Protein AF-A0A3D1PAI5-F1 (afdb_monomer)

Sequence (115 aa):
MLFNSFEFLLFLAIALFVFFQIGKLRYYGVAISWLVGASLFFYAWWNISYLKLIVISIVFNYLIGLALGSEKIRFTNRKILLAFGVSINLVILGYHKYTDFFLDVANDLLDTSFN

Solvent-accessible surface area (backbone atoms only — not comparable to full-atom values): 6474 Å² total; per-residue (Å²): 100,52,90,92,36,73,66,33,55,55,50,48,52,52,54,50,50,53,33,54,57,35,44,74,71,66,39,55,70,59,25,51,51,48,53,52,51,51,51,51,49,54,58,28,59,79,44,58,74,57,34,56,54,51,53,52,51,52,53,50,53,49,52,52,51,55,55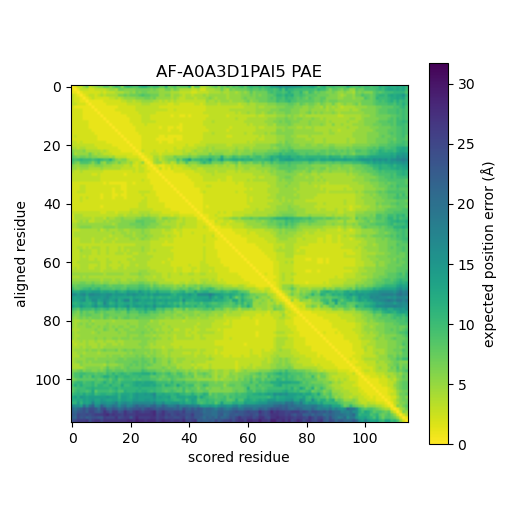,62,69,36,87,86,58,54,71,72,59,42,55,52,52,50,52,50,55,51,48,52,54,50,51,55,50,47,49,79,72,38,47,68,60,54,48,51,54,48,23,70,74,63,78,42,87,82,129

Foldseek 3Di:
DDCPDPVVVVLVVVLVVVLVVCVVVVVNVVSVVSNVVSVLCVVPVVPVVVSVVVVVLVVLVVVLVVVLPDPPDDPVVSVVSVVVNVVVVVVVCCCVPCVVVVQVVCCVVVVHDDD

Structure (mmCIF, N/CA/C/O backbone):
data_AF-A0A3D1PAI5-F1
#
_entry.id   AF-A0A3D1PAI5-F1
#
loop_
_atom_site.group_PDB
_atom_site.id
_atom_site.type_symbol
_atom_site.label_atom_id
_atom_site.label_alt_id
_atom_site.label_comp_id
_atom_site.label_asym_id
_atom_site.label_entity_id
_atom_site.label_seq_id
_atom_site.pdbx_PDB_ins_code
_atom_site.Cartn_x
_atom_site.Cartn_y
_atom_site.Cartn_z
_atom_site.occupancy
_atom_site.B_iso_or_equiv
_atom_site.auth_seq_id
_atom_site.auth_comp_id
_atom_site.auth_asym_id
_atom_site.auth_atom_id
_atom_site.pdbx_PDB_model_num
ATOM 1 N N . MET A 1 1 ? -12.911 -10.136 -9.722 1.00 87.88 1 MET A N 1
ATOM 2 C CA . MET A 1 1 ? -14.097 -9.342 -10.027 1.00 87.88 1 MET A CA 1
ATOM 3 C C . MET A 1 1 ? -13.572 -8.033 -10.563 1.00 87.88 1 MET A C 1
ATOM 5 O O . MET A 1 1 ? -12.682 -7.461 -9.942 1.00 87.88 1 MET A O 1
ATOM 9 N N . LEU A 1 2 ? -14.043 -7.591 -11.722 1.00 90.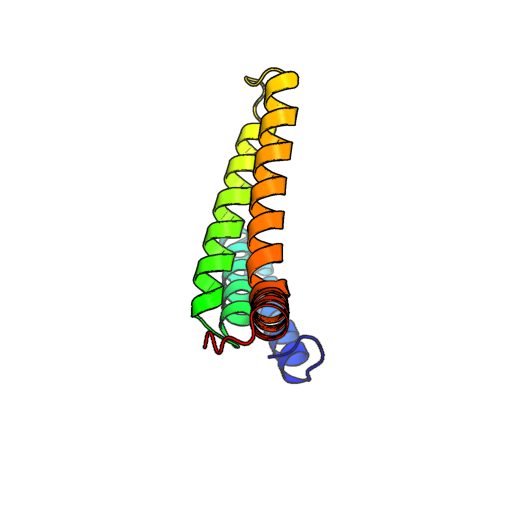44 2 LEU A N 1
ATOM 10 C CA . LEU A 1 2 ? -13.672 -6.275 -12.243 1.00 90.44 2 LEU A CA 1
ATOM 11 C C . LEU A 1 2 ? -14.576 -5.210 -11.614 1.00 90.44 2 LEU A C 1
ATOM 13 O O . LEU A 1 2 ? -15.739 -5.489 -11.327 1.00 90.44 2 LEU A O 1
ATOM 17 N N . PHE A 1 3 ? -14.082 -3.985 -11.437 1.00 89.25 3 PHE A N 1
ATOM 18 C CA . PHE A 1 3 ? -14.878 -2.889 -10.863 1.00 89.25 3 PHE A CA 1
ATOM 19 C C . PHE A 1 3 ? -16.150 -2.570 -11.663 1.00 89.25 3 PHE A C 1
ATOM 21 O O . PHE A 1 3 ? -17.149 -2.148 -11.095 1.00 89.25 3 PHE A O 1
ATOM 28 N N . ASN A 1 4 ? -16.133 -2.797 -12.975 1.00 90.56 4 ASN A N 1
ATOM 29 C CA . ASN A 1 4 ? -17.264 -2.582 -13.878 1.00 90.56 4 ASN A CA 1
ATOM 30 C C . ASN A 1 4 ? -18.169 -3.820 -14.045 1.00 90.56 4 ASN A C 1
ATOM 32 O O . ASN A 1 4 ? -18.983 -3.854 -14.964 1.00 90.56 4 ASN A O 1
ATOM 36 N N . SER A 1 5 ? -18.016 -4.850 -13.207 1.00 93.81 5 SER A N 1
ATOM 37 C CA . SER A 1 5 ? -18.798 -6.091 -13.299 1.00 93.81 5 SER A CA 1
ATOM 38 C C . SER A 1 5 ? -20.001 -6.102 -12.351 1.00 93.81 5 SER A C 1
ATOM 40 O O . SER A 1 5 ? -19.980 -5.488 -11.284 1.00 93.81 5 SER A O 1
ATOM 42 N N . PHE A 1 6 ? -21.043 -6.859 -12.710 1.00 95.12 6 PHE A N 1
ATOM 43 C CA . PHE A 1 6 ? -22.205 -7.071 -11.839 1.00 95.12 6 PHE A CA 1
ATOM 44 C C . PHE A 1 6 ? -21.827 -7.778 -10.526 1.00 95.12 6 PHE A C 1
ATOM 46 O O . PHE A 1 6 ? -22.350 -7.444 -9.464 1.00 95.12 6 PHE A O 1
ATOM 53 N N . GLU A 1 7 ? -20.860 -8.698 -10.583 1.00 94.38 7 GLU A N 1
ATOM 54 C CA . GLU A 1 7 ? -20.299 -9.376 -9.408 1.00 94.38 7 GLU A CA 1
ATOM 55 C C . GLU A 1 7 ? -19.772 -8.379 -8.370 1.00 94.38 7 GLU A C 1
ATOM 57 O O . GLU A 1 7 ? -20.019 -8.542 -7.176 1.00 94.38 7 GLU A O 1
ATOM 62 N N . PHE A 1 8 ? -19.096 -7.313 -8.819 1.00 94.94 8 PHE A N 1
ATOM 63 C CA . PHE A 1 8 ? -18.584 -6.275 -7.928 1.00 94.94 8 PHE A CA 1
ATOM 64 C C . PHE A 1 8 ? -19.704 -5.489 -7.238 1.00 94.94 8 PHE A C 1
ATOM 66 O O . PHE A 1 8 ? -19.598 -5.213 -6.045 1.00 94.94 8 PHE A O 1
ATOM 73 N N . LEU A 1 9 ? -20.792 -5.162 -7.946 1.00 95.56 9 LEU A N 1
ATOM 74 C CA . LEU A 1 9 ? -21.939 -4.471 -7.344 1.00 95.56 9 LEU A CA 1
ATOM 75 C C . LEU A 1 9 ? -22.583 -5.312 -6.238 1.00 95.56 9 LEU A C 1
ATOM 77 O O . LEU A 1 9 ? -22.881 -4.790 -5.162 1.00 95.56 9 LEU A O 1
ATOM 81 N N . LEU A 1 10 ? -22.752 -6.616 -6.476 1.00 96.44 10 LEU A N 1
ATOM 82 C CA . LEU A 1 10 ? -23.286 -7.536 -5.473 1.00 96.44 10 LEU A CA 1
ATOM 83 C C . LEU A 1 10 ? -22.331 -7.677 -4.279 1.00 96.44 10 LEU A C 1
ATOM 85 O O . LEU A 1 10 ? -22.760 -7.578 -3.129 1.00 96.44 10 LEU A O 1
ATOM 89 N N . PHE A 1 11 ? -21.035 -7.848 -4.545 1.00 96.62 11 PHE A N 1
ATOM 90 C CA . PHE A 1 11 ? -19.997 -7.889 -3.517 1.00 96.62 11 PHE A CA 1
ATOM 91 C C . PHE A 1 11 ? -20.010 -6.625 -2.646 1.00 96.62 11 PHE A C 1
ATOM 93 O O . PHE A 1 11 ? -20.016 -6.725 -1.419 1.00 96.62 11 PHE A O 1
ATOM 100 N N . LEU A 1 12 ? -20.073 -5.441 -3.262 1.00 96.12 12 LEU A N 1
ATOM 101 C CA . LEU A 1 12 ? -20.112 -4.159 -2.563 1.00 96.12 12 LEU A CA 1
ATOM 102 C C . LEU A 1 12 ? -21.370 -4.029 -1.700 1.00 96.12 12 LEU A C 1
ATOM 104 O O . LEU A 1 12 ? -21.275 -3.619 -0.544 1.00 96.12 12 LEU A O 1
ATOM 108 N N . ALA A 1 13 ? -22.536 -4.402 -2.234 1.00 96.62 13 ALA A N 1
ATOM 109 C CA . ALA A 1 13 ? -23.790 -4.368 -1.490 1.00 96.62 13 ALA A CA 1
ATOM 110 C C . ALA A 1 13 ? -23.717 -5.245 -0.230 1.00 96.62 13 ALA A C 1
ATOM 112 O O . ALA A 1 13 ? -24.084 -4.794 0.854 1.00 96.62 13 ALA A O 1
ATOM 113 N N . ILE A 1 14 ? -23.176 -6.463 -0.347 1.00 97.25 14 ILE A N 1
ATOM 114 C CA . ILE A 1 14 ? -22.989 -7.379 0.787 1.00 97.25 14 ILE A CA 1
ATOM 115 C C . ILE A 1 14 ? -21.959 -6.820 1.777 1.00 97.25 14 ILE A C 1
ATOM 117 O O . ILE A 1 14 ? -22.214 -6.792 2.983 1.00 97.25 14 ILE A O 1
ATOM 121 N N . ALA A 1 15 ? -20.813 -6.339 1.288 1.00 97.38 15 ALA A N 1
ATOM 122 C CA . ALA A 1 15 ? -19.754 -5.782 2.125 1.00 97.38 15 ALA A CA 1
ATOM 123 C C . ALA A 1 15 ? -20.255 -4.590 2.954 1.00 97.38 15 ALA A C 1
ATOM 125 O O . ALA A 1 15 ? -20.024 -4.537 4.164 1.00 97.38 15 ALA A O 1
ATOM 126 N N . LEU A 1 16 ? -20.992 -3.669 2.329 1.00 97.12 16 LEU A N 1
ATOM 127 C CA . LEU A 1 16 ? -21.582 -2.519 3.009 1.00 97.12 16 LEU A CA 1
ATOM 128 C C . LEU A 1 16 ? -22.708 -2.928 3.956 1.00 97.12 16 LEU A C 1
ATOM 130 O O . LEU A 1 16 ? -22.777 -2.411 5.070 1.00 97.12 16 LEU A O 1
ATOM 134 N N . PHE A 1 17 ? -23.560 -3.875 3.560 1.00 97.69 17 PHE A N 1
ATOM 135 C CA . PHE A 1 17 ? -24.615 -4.384 4.430 1.00 97.69 17 PHE A CA 1
ATOM 136 C C . PHE A 1 17 ? -24.033 -4.927 5.740 1.00 97.69 17 PHE A C 1
ATOM 138 O O . PHE A 1 17 ? -24.428 -4.483 6.817 1.00 97.69 17 PHE A O 1
ATOM 145 N N . VAL A 1 18 ? -23.032 -5.808 5.667 1.00 97.12 18 VAL A N 1
ATOM 146 C CA . VAL A 1 18 ? -22.361 -6.355 6.858 1.00 97.12 18 VAL A CA 1
ATOM 147 C C . VAL A 1 18 ? -21.690 -5.246 7.676 1.00 97.12 18 VAL A C 1
ATOM 149 O O . VAL A 1 18 ? -21.858 -5.208 8.896 1.00 97.12 18 VAL A O 1
ATOM 152 N N . PHE A 1 19 ? -21.009 -4.295 7.027 1.00 96.81 19 PHE A N 1
ATOM 153 C CA . PHE A 1 19 ? -20.400 -3.144 7.702 1.00 96.81 19 PHE A CA 1
ATOM 154 C C . PHE A 1 19 ? -21.419 -2.349 8.534 1.00 96.81 19 PHE A C 1
ATOM 156 O O . PHE A 1 19 ? -21.192 -2.106 9.722 1.00 96.81 19 PHE A O 1
ATOM 163 N N . PHE A 1 20 ? -22.564 -1.986 7.949 1.00 95.75 20 PHE A N 1
ATOM 164 C CA . PHE A 1 20 ? -23.601 -1.234 8.656 1.00 95.75 20 PHE A CA 1
ATOM 165 C C . PHE A 1 20 ? -24.249 -2.047 9.780 1.00 95.75 20 PHE A C 1
ATOM 167 O O . PHE A 1 20 ? -24.567 -1.487 10.830 1.00 95.75 20 PHE A O 1
ATOM 174 N N . GLN A 1 21 ? -24.414 -3.361 9.607 1.00 96.50 21 GLN A N 1
ATOM 175 C CA . GLN A 1 21 ? -24.953 -4.227 10.657 1.00 96.50 21 GLN A CA 1
ATOM 176 C C . GLN A 1 21 ? -24.003 -4.335 11.860 1.00 96.50 21 GLN A C 1
ATOM 178 O O . GLN A 1 21 ? -24.456 -4.220 12.997 1.00 96.50 21 GLN A O 1
ATOM 183 N N . ILE A 1 22 ? -22.691 -4.458 11.634 1.00 95.00 22 ILE A N 1
ATOM 184 C CA . ILE A 1 22 ? -21.688 -4.431 12.713 1.00 95.00 22 ILE A CA 1
ATOM 185 C C . ILE A 1 22 ? -21.637 -3.039 13.367 1.00 95.00 22 ILE A C 1
ATOM 187 O O . ILE A 1 22 ? -21.564 -2.926 14.592 1.00 95.00 22 ILE A O 1
ATOM 191 N N . GLY A 1 23 ? -21.738 -1.971 12.569 1.00 92.44 23 GLY A N 1
ATOM 192 C CA . GLY A 1 23 ? -21.769 -0.589 13.055 1.00 92.44 23 GLY A CA 1
ATOM 193 C C . GLY A 1 23 ? -22.950 -0.298 13.987 1.00 92.44 23 GLY A C 1
ATOM 194 O O . GLY A 1 23 ? -22.777 0.374 15.003 1.00 92.44 23 GLY A O 1
ATOM 195 N N . LYS A 1 24 ? -24.132 -0.873 13.718 1.00 92.31 24 LYS A N 1
ATOM 196 C CA . LYS A 1 24 ? -25.303 -0.783 14.615 1.00 92.31 24 LYS A CA 1
ATOM 197 C C . LYS A 1 24 ? -25.036 -1.375 16.000 1.00 92.31 24 LYS A C 1
ATOM 199 O O . LYS A 1 24 ? -25.554 -0.863 16.989 1.00 92.31 24 LYS A O 1
ATOM 204 N N . LEU A 1 25 ? -24.197 -2.407 16.082 1.00 91.06 25 LEU A N 1
ATOM 205 C CA . LEU A 1 25 ? -23.785 -3.046 17.335 1.00 91.06 25 LEU A CA 1
ATOM 206 C C . LEU A 1 25 ? -22.671 -2.270 18.069 1.00 91.06 25 LEU A C 1
ATOM 208 O O . LEU A 1 25 ? -22.192 -2.719 19.104 1.00 91.06 25 LEU A O 1
ATOM 212 N N . ARG A 1 26 ? -22.262 -1.097 17.554 1.00 88.94 26 ARG A N 1
ATOM 213 C CA . ARG A 1 26 ? -21.197 -0.223 18.089 1.00 88.94 26 ARG A CA 1
ATOM 214 C C . ARG A 1 26 ? -19.797 -0.853 18.118 1.00 88.94 26 ARG A C 1
ATOM 216 O O . ARG A 1 26 ? -18.884 -0.299 18.728 1.00 88.94 26 ARG A O 1
ATOM 223 N N . TYR A 1 27 ? -19.583 -1.957 17.402 1.00 90.50 27 TYR A N 1
ATOM 224 C CA . TYR A 1 27 ? -18.271 -2.594 17.259 1.00 90.50 27 TYR A CA 1
ATOM 225 C C . TYR A 1 27 ? -17.459 -1.968 16.116 1.00 90.50 27 TYR A C 1
ATOM 227 O O . TYR A 1 27 ? -17.158 -2.615 15.113 1.00 90.50 27 TYR A O 1
ATOM 235 N N . TYR A 1 28 ? -17.080 -0.697 16.263 1.00 91.56 28 TYR A N 1
ATOM 236 C CA . TYR A 1 28 ? -16.411 0.060 15.195 1.00 91.56 28 TYR A CA 1
ATOM 237 C C . TYR A 1 28 ? -15.092 -0.569 14.729 1.00 91.56 28 TYR A C 1
ATOM 239 O O . TYR A 1 28 ? -14.835 -0.624 13.530 1.00 91.56 28 TYR A O 1
ATOM 247 N N . GLY A 1 29 ? -14.284 -1.109 15.651 1.00 94.06 29 GLY A N 1
ATOM 248 C CA . GLY A 1 29 ? -13.034 -1.789 15.293 1.00 94.06 29 GLY A CA 1
ATOM 249 C C . GLY A 1 29 ? -13.262 -3.015 14.405 1.00 94.06 29 GLY A C 1
ATOM 250 O O . GLY A 1 29 ? -12.568 -3.200 13.411 1.00 94.06 29 GLY A O 1
ATOM 251 N N . VAL A 1 30 ? -14.292 -3.809 14.707 1.00 94.94 30 VAL A N 1
ATOM 252 C CA . VAL A 1 30 ? -14.659 -4.991 13.911 1.00 94.94 30 VAL A CA 1
ATOM 253 C C . VAL A 1 30 ? -15.207 -4.577 12.546 1.00 94.94 30 VAL A C 1
ATOM 255 O O . VAL A 1 30 ? -14.873 -5.199 11.541 1.00 94.94 30 VAL A O 1
ATOM 258 N N . ALA A 1 31 ? -15.991 -3.497 12.486 1.00 95.44 31 ALA A N 1
ATOM 259 C CA . ALA A 1 31 ? -16.521 -2.969 11.232 1.00 95.44 31 ALA A CA 1
ATOM 260 C C . ALA A 1 31 ? -15.398 -2.496 10.288 1.00 95.44 31 ALA A C 1
ATOM 262 O O . ALA A 1 31 ? -15.430 -2.780 9.091 1.00 95.44 31 ALA A O 1
ATOM 263 N N . ILE A 1 32 ? -14.371 -1.828 10.825 1.00 95.06 32 ILE A N 1
ATOM 264 C CA . ILE A 1 32 ? -13.192 -1.414 10.052 1.00 95.06 32 ILE A CA 1
ATOM 265 C C . ILE A 1 32 ? -12.403 -2.640 9.582 1.00 95.06 32 ILE A C 1
ATOM 267 O O . ILE A 1 32 ? -12.081 -2.734 8.399 1.00 95.06 32 ILE A O 1
ATOM 271 N N . SER A 1 33 ? -12.140 -3.607 10.467 1.00 95.94 33 SER A N 1
ATOM 272 C CA . SER A 1 33 ? -11.449 -4.850 10.099 1.00 95.94 33 SER A CA 1
ATOM 273 C C . SER A 1 33 ? -12.188 -5.622 9.005 1.00 95.94 33 SER A C 1
ATOM 275 O O . SER A 1 33 ? -11.551 -6.160 8.102 1.00 95.94 33 SER A O 1
ATOM 277 N N . TRP A 1 34 ? -13.524 -5.629 9.036 1.00 97.38 34 TRP A N 1
ATOM 278 C CA . TRP A 1 34 ? -14.349 -6.194 7.970 1.00 97.38 34 TRP A CA 1
ATOM 279 C C . TRP A 1 34 ? -14.125 -5.484 6.631 1.00 97.38 34 TRP A C 1
ATOM 281 O O . TRP A 1 34 ? -13.877 -6.155 5.634 1.00 97.38 34 TRP A O 1
ATOM 291 N N . LEU A 1 35 ? -14.149 -4.146 6.594 1.00 96.38 35 LEU A N 1
ATOM 292 C CA . LEU A 1 35 ? -13.889 -3.394 5.359 1.00 96.38 35 LEU A CA 1
ATOM 293 C C . LEU A 1 35 ? -12.480 -3.640 4.814 1.00 96.38 35 LEU A C 1
ATOM 295 O O . LEU A 1 35 ? -12.312 -3.806 3.606 1.00 96.38 35 LEU A O 1
ATOM 299 N N . VAL A 1 36 ? -11.474 -3.698 5.690 1.00 96.00 36 VAL A N 1
ATOM 300 C CA . VAL A 1 36 ? -10.097 -4.024 5.296 1.00 96.00 36 VAL A CA 1
ATOM 301 C C . VAL A 1 36 ? -10.037 -5.435 4.715 1.00 96.00 36 VAL A C 1
ATOM 303 O O . VAL A 1 36 ? -9.499 -5.619 3.626 1.00 96.00 36 VAL A O 1
ATOM 306 N N . GLY A 1 37 ? -10.635 -6.421 5.388 1.00 96.81 37 GLY A N 1
ATOM 307 C CA . GLY A 1 37 ? -10.686 -7.804 4.913 1.00 96.81 37 GLY A CA 1
ATOM 308 C C . GLY A 1 37 ? -11.415 -7.947 3.577 1.00 96.81 37 GLY A C 1
ATOM 309 O O . GLY A 1 37 ? -10.899 -8.590 2.666 1.00 96.81 37 GLY A O 1
ATOM 310 N N . ALA A 1 38 ? -12.568 -7.293 3.424 1.00 96.69 38 ALA A N 1
ATOM 311 C CA . ALA A 1 38 ? -13.327 -7.270 2.179 1.00 96.69 38 ALA A CA 1
ATOM 312 C C . ALA A 1 38 ? -12.510 -6.639 1.039 1.00 96.69 38 ALA A C 1
ATOM 314 O O . ALA A 1 38 ? -12.423 -7.208 -0.047 1.00 96.69 38 ALA A O 1
ATOM 315 N N . SER A 1 39 ? -11.848 -5.508 1.295 1.00 94.62 39 SER A N 1
ATOM 316 C CA . SER A 1 39 ? -10.965 -4.858 0.322 1.00 94.62 39 SER A CA 1
ATOM 317 C C . SER A 1 39 ? -9.823 -5.783 -0.112 1.00 94.62 39 SER A C 1
ATOM 319 O O . SER A 1 39 ? -9.621 -6.004 -1.305 1.00 94.62 39 SER A O 1
ATOM 321 N N . LEU A 1 40 ? -9.117 -6.401 0.841 1.00 95.31 40 LEU A N 1
ATOM 322 C CA . LEU A 1 40 ? -8.028 -7.335 0.542 1.00 95.31 40 LEU A CA 1
ATOM 323 C C . LEU A 1 40 ? -8.516 -8.561 -0.235 1.00 95.31 40 LEU A C 1
ATOM 325 O O . LEU A 1 40 ? -7.850 -8.979 -1.177 1.00 95.31 40 LEU A O 1
ATOM 329 N N . PHE A 1 41 ? -9.683 -9.106 0.107 1.00 95.25 41 PHE A N 1
ATOM 330 C CA . PHE A 1 41 ? -10.301 -10.202 -0.637 1.00 95.25 41 PHE A CA 1
ATOM 331 C C . PHE A 1 41 ? -10.600 -9.812 -2.087 1.00 95.25 41 PHE A C 1
ATOM 333 O O . PHE A 1 41 ? -10.259 -10.550 -3.011 1.00 95.25 41 PHE A O 1
ATOM 340 N N . PHE A 1 42 ? -11.183 -8.631 -2.297 1.00 94.69 42 PHE A N 1
ATOM 341 C CA . PHE A 1 42 ? -11.451 -8.110 -3.632 1.00 94.69 42 PHE A CA 1
ATOM 342 C C . PHE A 1 42 ? -10.161 -7.982 -4.460 1.00 94.69 42 PHE A C 1
ATOM 344 O O . PHE A 1 42 ? -10.118 -8.447 -5.599 1.00 94.69 42 PHE A O 1
ATOM 351 N N . TYR A 1 43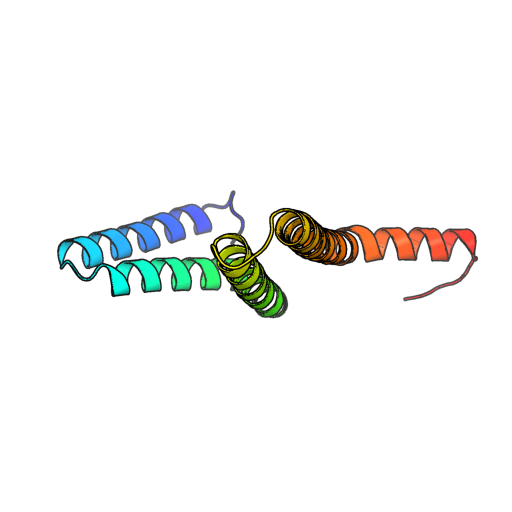 ? -9.090 -7.436 -3.875 1.00 92.12 43 TYR A N 1
ATOM 352 C CA . TYR A 1 43 ? -7.789 -7.335 -4.544 1.00 92.12 43 TYR A CA 1
ATOM 353 C C . TYR A 1 43 ? -7.125 -8.698 -4.789 1.00 92.12 43 TYR A C 1
ATOM 355 O O . TYR A 1 43 ? -6.453 -8.881 -5.803 1.00 92.12 43 TYR A O 1
ATOM 363 N N . ALA A 1 44 ? -7.327 -9.669 -3.898 1.00 93.81 44 ALA A N 1
ATOM 364 C CA . ALA A 1 44 ? -6.800 -11.024 -4.045 1.00 93.81 44 ALA A CA 1
ATOM 365 C C . ALA A 1 44 ? -7.521 -11.844 -5.124 1.00 93.81 44 ALA A C 1
ATOM 367 O O . ALA A 1 44 ? -6.953 -12.817 -5.616 1.00 93.81 44 ALA A O 1
ATOM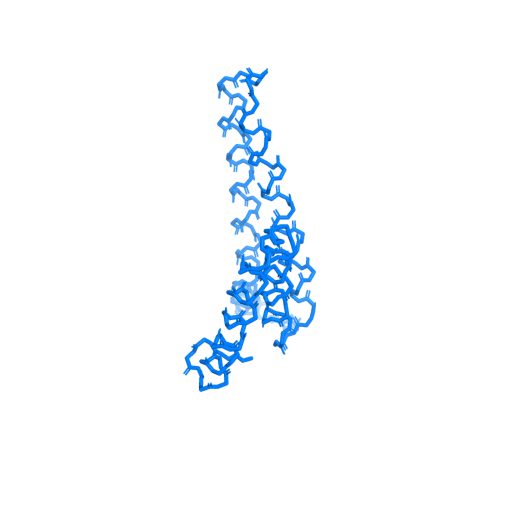 368 N N . TRP A 1 45 ? -8.751 -11.464 -5.491 1.00 93.19 45 TRP A N 1
ATOM 369 C CA . TRP A 1 45 ? -9.616 -12.251 -6.372 1.00 93.19 45 TRP A CA 1
ATOM 370 C C . TRP A 1 45 ? -8.982 -12.567 -7.727 1.00 93.19 45 TRP A C 1
ATOM 372 O O . TRP A 1 45 ? -9.210 -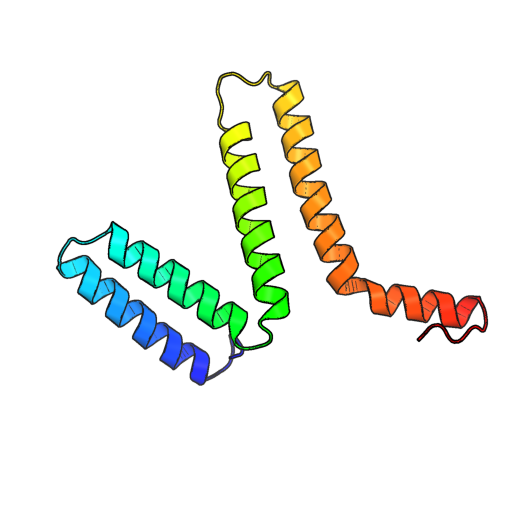13.639 -8.276 1.00 93.19 45 TRP A O 1
ATOM 382 N N . TRP A 1 46 ? -8.230 -11.626 -8.301 1.00 87.12 46 TRP A N 1
ATOM 383 C CA . TRP A 1 46 ? -7.614 -11.828 -9.612 1.00 87.12 46 TRP A CA 1
ATOM 384 C C . TRP A 1 46 ? -6.346 -12.675 -9.523 1.00 87.12 46 TRP A C 1
ATOM 386 O O . TRP A 1 46 ? -6.189 -13.645 -10.258 1.00 87.12 46 TRP A O 1
ATOM 396 N N . ASN A 1 47 ? -5.429 -12.308 -8.628 1.00 88.81 47 ASN A N 1
ATOM 397 C CA . ASN A 1 47 ? -4.190 -13.042 -8.419 1.00 88.81 47 ASN A CA 1
ATOM 398 C C . ASN A 1 47 ? -3.605 -12.707 -7.040 1.00 88.81 47 ASN A C 1
ATOM 400 O O . ASN A 1 47 ? -3.235 -11.566 -6.748 1.00 88.81 47 ASN A O 1
ATOM 404 N N . ILE A 1 48 ? -3.477 -13.736 -6.204 1.00 90.31 48 ILE A N 1
ATOM 405 C CA . ILE A 1 48 ? -3.010 -13.610 -4.822 1.00 90.31 48 ILE A CA 1
ATOM 406 C C . ILE A 1 48 ? -1.541 -13.176 -4.707 1.00 90.31 48 ILE A C 1
ATOM 408 O O . ILE A 1 48 ? -1.128 -12.657 -3.671 1.00 90.31 48 ILE A O 1
ATOM 412 N N . SER A 1 49 ? -0.737 -13.334 -5.759 1.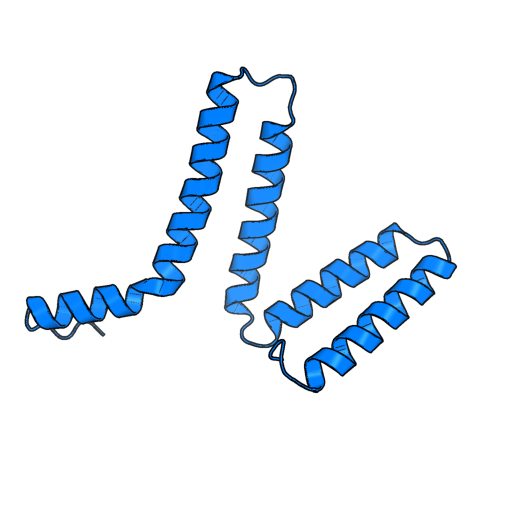00 89.56 49 SER A N 1
ATOM 413 C CA . SER A 1 49 ? 0.646 -12.851 -5.775 1.00 89.56 49 SER A CA 1
ATOM 414 C C . SER A 1 49 ? 0.706 -11.324 -5.684 1.00 89.56 49 SER A C 1
ATOM 416 O O . SER A 1 49 ? 1.533 -10.796 -4.940 1.00 89.56 49 SER A O 1
ATOM 418 N N . TYR A 1 50 ? -0.221 -10.606 -6.332 1.00 89.12 50 TYR A N 1
ATOM 419 C CA . TYR A 1 50 ? -0.305 -9.144 -6.220 1.00 89.12 50 TYR A CA 1
ATOM 420 C C . TYR A 1 50 ? -0.859 -8.678 -4.871 1.00 89.12 50 TYR A C 1
ATOM 422 O O . TYR A 1 50 ? -0.572 -7.557 -4.454 1.00 89.12 50 TYR A O 1
ATOM 430 N N . LEU A 1 51 ? -1.576 -9.535 -4.133 1.00 93.12 51 LEU A N 1
ATOM 431 C CA . LEU A 1 51 ? -2.019 -9.210 -2.776 1.00 93.12 51 LEU A CA 1
ATOM 432 C C . LEU A 1 51 ? -0.825 -8.913 -1.864 1.00 93.12 51 LEU A C 1
ATOM 434 O O . LEU A 1 51 ? -0.851 -7.934 -1.122 1.00 93.12 51 LEU A O 1
ATOM 438 N N . LYS A 1 52 ? 0.237 -9.728 -1.942 1.00 92.50 52 LYS A N 1
ATOM 439 C CA . LYS A 1 52 ? 1.461 -9.513 -1.153 1.00 92.50 52 LYS A CA 1
ATOM 440 C C . LYS A 1 52 ? 2.057 -8.137 -1.439 1.00 92.50 52 LYS A C 1
ATOM 442 O O . LYS A 1 52 ? 2.407 -7.418 -0.507 1.00 92.50 52 LYS A O 1
ATOM 447 N N . LEU A 1 53 ? 2.110 -7.759 -2.715 1.00 92.56 53 LEU A N 1
ATOM 448 C CA . LEU A 1 53 ? 2.610 -6.458 -3.148 1.00 92.56 53 LEU A CA 1
ATOM 449 C C . LEU A 1 53 ? 1.765 -5.306 -2.593 1.00 92.56 53 LEU A C 1
ATOM 451 O O . LEU A 1 53 ? 2.315 -4.352 -2.048 1.00 92.56 53 LEU A O 1
ATOM 455 N N . ILE A 1 54 ? 0.437 -5.417 -2.668 1.00 92.81 54 ILE A N 1
ATOM 456 C CA . ILE A 1 54 ? -0.488 -4.406 -2.142 1.00 92.81 54 ILE A CA 1
ATOM 457 C C . ILE A 1 54 ? -0.346 -4.275 -0.623 1.00 92.81 54 ILE A C 1
ATOM 459 O O . ILE A 1 54 ? -0.224 -3.162 -0.120 1.00 92.81 54 ILE A O 1
ATOM 463 N N . VAL A 1 55 ? -0.307 -5.385 0.118 1.00 95.00 55 VAL A N 1
ATOM 464 C CA . VAL A 1 55 ? -0.164 -5.364 1.584 1.00 95.00 55 VAL A CA 1
ATOM 465 C C . VAL A 1 55 ? 1.162 -4.725 1.998 1.00 95.00 55 VAL A C 1
ATOM 467 O O . VAL A 1 55 ? 1.168 -3.848 2.862 1.00 95.00 55 VAL A O 1
ATOM 470 N N . ILE A 1 56 ? 2.272 -5.107 1.359 1.00 95.00 56 ILE A N 1
ATOM 471 C CA . ILE A 1 56 ? 3.587 -4.503 1.618 1.00 95.00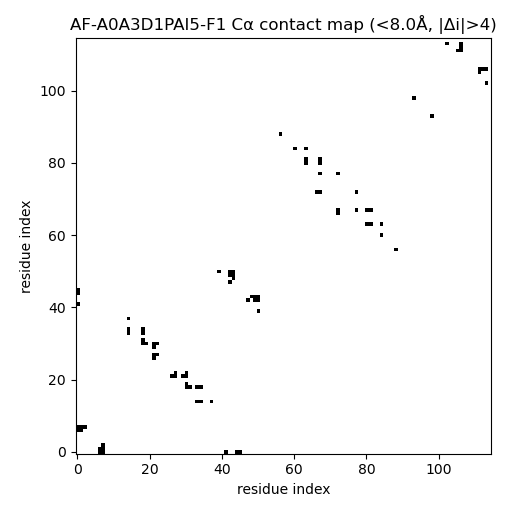 56 ILE A CA 1
ATOM 472 C C . ILE A 1 56 ? 3.552 -3.002 1.313 1.00 95.00 56 ILE A C 1
ATOM 474 O O . ILE A 1 56 ? 4.015 -2.208 2.128 1.00 95.00 56 ILE A O 1
ATOM 478 N N . SER A 1 57 ? 2.962 -2.604 0.182 1.00 95.25 57 SER A N 1
ATOM 479 C CA . SER A 1 57 ? 2.824 -1.196 -0.197 1.00 95.25 57 SER A CA 1
ATOM 480 C C . SER A 1 57 ? 1.994 -0.404 0.818 1.00 95.25 57 SER A C 1
ATOM 482 O O . SER A 1 57 ? 2.408 0.682 1.223 1.00 95.25 57 SER A O 1
ATOM 484 N N . ILE A 1 58 ? 0.869 -0.946 1.295 1.00 95.06 58 ILE A N 1
ATOM 485 C CA . ILE A 1 58 ? 0.028 -0.306 2.318 1.00 95.06 58 ILE A CA 1
ATOM 486 C C . ILE A 1 58 ? 0.825 -0.094 3.605 1.00 95.06 58 ILE A C 1
ATOM 488 O O . ILE A 1 58 ? 0.863 1.022 4.120 1.00 95.06 58 ILE A O 1
ATOM 492 N N . VAL A 1 59 ? 1.483 -1.142 4.114 1.00 96.31 59 VAL A N 1
ATOM 493 C CA . VAL A 1 59 ? 2.267 -1.063 5.356 1.00 96.31 59 VAL A CA 1
ATOM 494 C C . VAL A 1 59 ? 3.410 -0.063 5.203 1.00 96.31 59 VAL A C 1
ATOM 496 O O . VAL A 1 59 ? 3.586 0.800 6.060 1.00 96.31 59 VAL A O 1
ATOM 499 N N . PHE A 1 60 ? 4.151 -0.127 4.098 1.00 97.06 60 PHE A N 1
ATOM 500 C CA . PHE A 1 60 ? 5.240 0.800 3.812 1.00 97.06 60 PHE A CA 1
ATOM 501 C C . PHE A 1 60 ? 4.756 2.257 3.785 1.00 97.06 60 PHE A C 1
ATOM 503 O O . PHE A 1 60 ? 5.288 3.098 4.510 1.00 97.06 60 PHE A O 1
ATOM 510 N N . ASN A 1 61 ? 3.710 2.555 3.010 1.00 96.88 61 ASN A N 1
ATOM 511 C CA . ASN A 1 61 ? 3.161 3.907 2.906 1.00 96.88 61 ASN A CA 1
ATOM 512 C C . ASN A 1 61 ? 2.593 4.405 4.240 1.00 96.88 61 ASN A C 1
ATOM 514 O O . ASN A 1 61 ? 2.771 5.572 4.587 1.00 96.88 61 ASN A O 1
ATOM 518 N N . TYR A 1 62 ? 1.968 3.523 5.021 1.00 95.81 62 TYR A N 1
ATOM 519 C CA . TYR A 1 62 ? 1.480 3.852 6.355 1.00 95.81 62 TYR A CA 1
ATOM 520 C C . TYR A 1 62 ? 2.627 4.236 7.301 1.00 95.81 62 TYR A C 1
ATOM 522 O O . TYR A 1 62 ? 2.553 5.269 7.966 1.00 95.81 62 TYR A O 1
ATOM 530 N N . LEU A 1 63 ? 3.724 3.471 7.315 1.00 95.69 63 LEU A N 1
ATOM 531 C CA . LEU A 1 63 ? 4.906 3.775 8.130 1.00 95.69 63 LEU A CA 1
ATOM 532 C C . LEU A 1 63 ? 5.582 5.088 7.709 1.00 95.69 63 LEU A C 1
ATOM 534 O O . LEU A 1 63 ? 5.951 5.887 8.572 1.00 95.69 63 LEU A O 1
ATOM 538 N N . ILE A 1 64 ? 5.700 5.350 6.402 1.00 95.88 64 ILE A N 1
ATOM 539 C CA . ILE A 1 64 ? 6.201 6.633 5.884 1.00 95.88 64 ILE A CA 1
ATOM 540 C C . ILE A 1 64 ? 5.287 7.785 6.323 1.00 95.88 64 ILE A C 1
ATOM 542 O O . ILE A 1 64 ? 5.782 8.815 6.779 1.00 95.88 64 ILE A O 1
ATOM 546 N N . GLY A 1 65 ? 3.965 7.605 6.252 1.00 94.50 65 GLY A N 1
ATOM 547 C CA . GLY A 1 65 ? 2.981 8.584 6.715 1.00 94.50 65 GLY A CA 1
ATOM 548 C C . GLY A 1 65 ? 3.101 8.892 8.211 1.00 94.50 65 GLY A C 1
ATOM 549 O O . GLY A 1 65 ? 3.133 10.061 8.596 1.00 94.50 65 GLY A O 1
ATOM 550 N N . LEU A 1 66 ? 3.253 7.862 9.051 1.00 94.00 66 LEU A N 1
ATOM 551 C CA . LEU A 1 66 ? 3.486 8.026 10.490 1.00 94.00 66 LEU A CA 1
ATOM 552 C C . LEU A 1 66 ? 4.783 8.789 10.777 1.00 94.00 66 LEU A C 1
ATOM 554 O O . LEU A 1 66 ? 4.803 9.697 11.609 1.00 94.00 66 LEU A O 1
ATOM 558 N N . ALA A 1 67 ? 5.864 8.451 10.075 1.00 92.31 67 ALA A N 1
ATOM 559 C CA . ALA A 1 67 ? 7.141 9.134 10.226 1.00 92.31 67 ALA A CA 1
ATOM 560 C C . ALA A 1 67 ? 7.056 10.607 9.780 1.00 92.31 67 ALA A C 1
ATOM 562 O O . ALA A 1 67 ? 7.556 11.486 10.482 1.00 92.31 67 ALA A O 1
ATOM 563 N N . LEU A 1 68 ? 6.357 10.905 8.678 1.00 93.12 68 LEU A N 1
ATOM 564 C CA . LEU A 1 68 ? 6.109 12.275 8.208 1.00 93.12 68 LEU A CA 1
ATOM 565 C C . LEU A 1 68 ? 5.293 13.113 9.202 1.00 93.12 68 LEU A C 1
ATOM 567 O O . LEU A 1 68 ? 5.560 14.308 9.351 1.00 93.12 68 LEU A O 1
ATOM 571 N N . GLY A 1 69 ? 4.334 12.493 9.894 1.00 89.75 69 GLY A N 1
ATOM 572 C CA . GLY A 1 69 ? 3.524 13.128 10.935 1.00 89.75 69 GLY A CA 1
ATOM 573 C C . GLY A 1 69 ? 4.268 13.389 12.249 1.00 89.75 69 GLY A C 1
ATOM 574 O O . GLY A 1 69 ? 3.755 14.097 13.111 1.00 89.75 69 GLY A O 1
ATOM 575 N N . SER A 1 70 ? 5.482 12.856 12.422 1.00 89.88 70 SER A N 1
ATOM 576 C CA . SER A 1 70 ? 6.241 13.013 13.663 1.00 89.88 70 SER A CA 1
ATOM 577 C C . SER A 1 70 ? 6.779 14.437 13.840 1.00 89.88 70 SER A C 1
ATOM 579 O O . SER A 1 70 ? 7.551 14.946 13.019 1.00 89.88 70 SER A O 1
ATOM 581 N N . GLU A 1 71 ? 6.458 15.071 14.970 1.00 84.31 71 GLU A N 1
ATOM 582 C CA . GLU A 1 71 ? 6.983 16.393 15.356 1.00 84.31 71 GLU A CA 1
ATOM 583 C C . GLU A 1 71 ? 8.506 16.415 15.549 1.00 84.31 71 GLU A C 1
ATOM 585 O O . GLU A 1 71 ? 9.136 17.465 15.461 1.00 84.31 71 GLU A O 1
ATOM 590 N N . LYS A 1 72 ? 9.126 15.245 15.741 1.00 84.12 72 LYS A N 1
ATOM 591 C CA . LYS A 1 72 ? 10.570 15.107 15.979 1.00 84.12 72 LYS A CA 1
ATOM 592 C C . LYS A 1 72 ? 11.423 15.274 14.715 1.00 84.12 72 LYS A C 1
ATOM 594 O O . LYS A 1 72 ? 12.641 15.414 14.815 1.00 84.12 72 LYS A O 1
ATOM 599 N N . ILE A 1 73 ? 10.821 15.241 13.524 1.00 82.94 73 ILE A N 1
ATOM 600 C CA . ILE A 1 73 ? 11.548 15.326 12.252 1.00 82.94 73 ILE A CA 1
ATOM 601 C C . ILE A 1 73 ? 11.651 16.778 11.772 1.00 82.94 73 ILE A C 1
ATOM 603 O O . ILE A 1 73 ? 10.643 17.447 11.541 1.00 82.94 73 ILE A O 1
ATOM 607 N N . ARG A 1 74 ? 12.888 17.229 11.518 1.00 82.31 74 ARG A N 1
ATOM 608 C CA . ARG A 1 74 ? 13.183 18.514 10.860 1.00 82.31 74 ARG A CA 1
ATOM 609 C C . ARG A 1 74 ? 12.553 18.591 9.466 1.00 82.31 74 ARG A C 1
ATOM 611 O O . ARG A 1 74 ? 12.566 17.618 8.718 1.00 82.31 74 ARG A O 1
ATOM 618 N N . PHE A 1 75 ? 12.106 19.781 9.071 1.00 79.94 75 PHE A N 1
ATOM 619 C CA . PHE A 1 75 ? 11.411 20.018 7.799 1.00 79.94 75 PHE A CA 1
ATOM 620 C C . PHE A 1 75 ? 12.146 19.473 6.555 1.00 79.94 75 PHE A C 1
ATOM 622 O O . PHE A 1 75 ? 11.526 18.822 5.715 1.00 79.94 75 PHE A O 1
ATOM 629 N N . THR A 1 76 ? 13.469 19.656 6.456 1.00 78.38 76 THR A N 1
ATOM 630 C CA . THR A 1 76 ? 14.284 19.124 5.344 1.00 78.38 76 THR A CA 1
ATOM 631 C C . THR A 1 76 ? 14.205 17.600 5.242 1.00 78.38 76 THR A C 1
ATOM 633 O O . THR A 1 76 ? 14.016 17.058 4.155 1.00 78.38 76 THR A O 1
ATOM 636 N N . ASN A 1 77 ? 14.252 16.903 6.378 1.00 88.56 77 ASN A N 1
ATOM 637 C CA . ASN A 1 77 ? 14.176 15.444 6.422 1.00 88.56 77 ASN A CA 1
ATOM 638 C C . ASN A 1 77 ? 12.775 14.941 6.040 1.00 88.56 77 ASN A C 1
ATOM 640 O O . ASN A 1 77 ? 12.661 13.861 5.467 1.00 88.56 77 ASN A O 1
ATOM 644 N N . ARG A 1 78 ? 11.715 15.735 6.270 1.00 90.31 78 ARG A N 1
ATOM 645 C CA . ARG A 1 78 ? 10.355 15.401 5.808 1.00 90.31 78 ARG A CA 1
ATOM 646 C C . ARG A 1 78 ? 10.262 15.389 4.286 1.00 90.31 78 ARG A C 1
ATOM 648 O O . ARG A 1 78 ? 9.695 14.460 3.723 1.00 90.31 78 ARG A O 1
ATOM 655 N N . LYS A 1 79 ? 10.840 16.388 3.610 1.00 91.25 79 LYS A N 1
ATOM 656 C CA . LYS A 1 79 ? 10.847 16.443 2.137 1.00 91.25 79 LYS A CA 1
ATOM 657 C C . LYS A 1 79 ? 11.596 15.262 1.527 1.00 91.25 79 LYS A C 1
ATOM 659 O O . LYS A 1 79 ? 11.098 14.667 0.579 1.00 91.25 79 LYS A O 1
ATOM 664 N N . ILE A 1 80 ? 12.751 14.905 2.093 1.00 94.38 80 ILE A N 1
ATOM 665 C CA . ILE A 1 80 ? 13.535 13.746 1.643 1.00 94.38 80 ILE A CA 1
ATOM 666 C C . ILE A 1 80 ? 12.746 12.451 1.855 1.00 94.38 80 ILE A C 1
ATOM 668 O O . ILE A 1 80 ? 12.651 11.642 0.939 1.00 94.38 80 ILE A O 1
ATOM 672 N N . LEU A 1 81 ? 12.132 12.273 3.028 1.00 94.69 81 LEU A N 1
ATOM 673 C CA . LEU A 1 81 ? 11.342 11.082 3.337 1.00 94.69 81 LEU A CA 1
ATOM 674 C C . LEU A 1 81 ? 10.116 10.940 2.421 1.00 94.69 81 LEU A C 1
ATOM 676 O O . LEU A 1 81 ? 9.823 9.844 1.950 1.00 94.69 81 LEU A O 1
ATOM 680 N N . LEU A 1 82 ? 9.433 12.050 2.127 1.00 95.38 82 LEU A N 1
ATOM 681 C CA . LEU A 1 82 ? 8.332 12.085 1.166 1.00 95.38 82 LEU A CA 1
ATOM 682 C C . LEU A 1 82 ? 8.822 11.713 -0.240 1.00 95.38 82 LEU A C 1
ATOM 684 O O . LEU A 1 82 ? 8.241 10.836 -0.874 1.00 95.38 82 LEU A O 1
ATOM 688 N N . ALA A 1 83 ? 9.901 12.346 -0.712 1.00 96.56 83 ALA A N 1
ATOM 689 C CA . ALA A 1 83 ? 10.479 12.060 -2.022 1.00 96.56 83 ALA A CA 1
ATOM 690 C C . ALA A 1 83 ? 10.891 10.588 -2.141 1.00 96.56 83 ALA A C 1
ATOM 692 O O . ALA A 1 83 ? 10.594 9.951 -3.148 1.00 96.56 83 ALA A O 1
ATOM 693 N N . PHE A 1 84 ? 11.500 10.026 -1.097 1.00 96.00 84 PHE A N 1
ATOM 694 C CA . PHE A 1 84 ? 11.862 8.615 -1.020 1.00 96.00 84 PHE A CA 1
ATOM 695 C C . PHE A 1 84 ? 10.636 7.695 -1.105 1.00 96.00 84 PHE A C 1
ATOM 697 O O . PHE A 1 84 ? 10.600 6.799 -1.949 1.00 96.00 84 PHE A O 1
ATOM 704 N N . GLY A 1 85 ? 9.602 7.946 -0.294 1.00 95.81 85 GLY A N 1
ATOM 705 C CA . GLY A 1 85 ? 8.369 7.156 -0.315 1.00 95.81 85 GLY A CA 1
ATOM 706 C C . GLY A 1 85 ? 7.662 7.196 -1.673 1.00 95.81 85 GLY A C 1
ATOM 707 O O . GLY A 1 85 ? 7.269 6.158 -2.202 1.00 95.81 85 GLY A O 1
ATOM 708 N N . VAL A 1 86 ? 7.550 8.379 -2.285 1.00 96.81 86 VAL A N 1
ATOM 709 C CA . VAL A 1 86 ? 6.964 8.536 -3.627 1.00 96.81 86 VAL A CA 1
ATOM 710 C C . VAL A 1 86 ? 7.814 7.833 -4.685 1.00 96.81 86 VAL A C 1
ATOM 712 O O . VAL A 1 86 ? 7.262 7.122 -5.521 1.00 96.81 86 VAL A O 1
ATOM 715 N N . SER A 1 87 ? 9.141 7.970 -4.625 1.00 97.38 87 SER A N 1
AT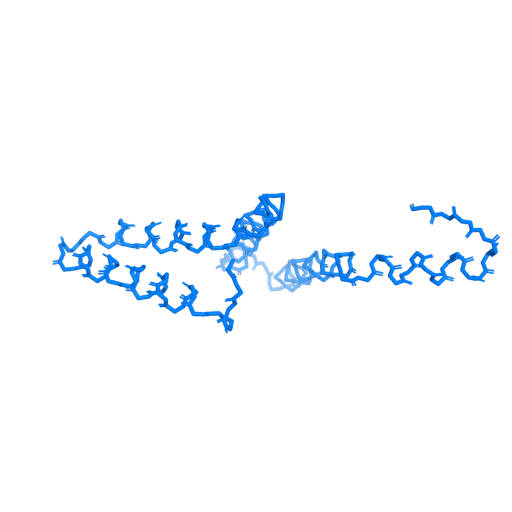OM 716 C CA . SER A 1 87 ? 10.052 7.333 -5.586 1.00 97.38 87 SER A CA 1
ATOM 717 C C . SER A 1 87 ? 9.897 5.814 -5.589 1.00 97.38 87 SER A C 1
ATOM 719 O O . SER A 1 87 ? 9.802 5.223 -6.657 1.00 97.38 87 SER A O 1
ATOM 721 N N . ILE A 1 88 ? 9.783 5.180 -4.416 1.00 96.06 88 ILE A N 1
ATOM 722 C CA . ILE A 1 88 ? 9.554 3.730 -4.323 1.00 96.06 88 ILE A CA 1
ATOM 723 C C . ILE A 1 88 ? 8.228 3.327 -4.976 1.00 96.06 88 ILE A C 1
ATOM 725 O O . ILE A 1 88 ? 8.201 2.378 -5.758 1.00 96.06 88 ILE A O 1
ATOM 729 N N . ASN A 1 89 ? 7.139 4.055 -4.713 1.00 96.00 89 ASN A N 1
ATOM 730 C CA . ASN A 1 89 ? 5.853 3.767 -5.352 1.00 96.00 89 ASN A CA 1
ATOM 731 C C . ASN A 1 89 ? 5.932 3.909 -6.882 1.00 96.00 89 ASN A C 1
ATOM 733 O O . ASN A 1 89 ? 5.403 3.064 -7.602 1.00 96.00 89 ASN A O 1
ATOM 737 N N . LEU A 1 90 ? 6.619 4.944 -7.382 1.00 95.62 90 LEU A N 1
ATOM 738 C CA . LEU A 1 90 ? 6.812 5.160 -8.817 1.00 95.62 90 LEU A CA 1
ATOM 739 C C . LEU A 1 90 ? 7.671 4.069 -9.461 1.00 95.62 90 LEU A C 1
ATOM 741 O O . LEU A 1 90 ? 7.348 3.636 -10.561 1.00 95.62 90 LEU A O 1
ATOM 745 N N . VAL A 1 91 ? 8.721 3.598 -8.785 1.00 94.56 91 VAL A N 1
ATOM 746 C CA . VAL A 1 91 ? 9.559 2.489 -9.269 1.00 94.56 91 VAL A CA 1
ATOM 747 C C . VAL A 1 91 ? 8.744 1.201 -9.368 1.00 94.56 91 VAL A C 1
ATOM 749 O O . VAL A 1 91 ? 8.771 0.548 -10.408 1.00 94.56 91 VAL A O 1
ATOM 752 N N . ILE A 1 92 ? 7.970 0.859 -8.332 1.00 93.62 92 ILE A N 1
ATOM 753 C CA . ILE A 1 92 ? 7.102 -0.331 -8.338 1.00 93.62 92 ILE A CA 1
ATOM 754 C C . ILE A 1 92 ? 6.063 -0.236 -9.463 1.00 93.62 92 ILE A C 1
ATOM 756 O O . ILE A 1 92 ? 5.852 -1.207 -10.192 1.00 93.62 92 ILE A O 1
ATOM 760 N N . LEU A 1 93 ? 5.435 0.933 -9.631 1.00 91.38 93 LEU A N 1
ATOM 761 C CA . LEU A 1 93 ? 4.472 1.176 -10.704 1.00 91.38 93 LEU A CA 1
ATOM 762 C C . LEU A 1 93 ? 5.131 1.076 -12.084 1.00 91.38 93 LEU A C 1
ATOM 764 O O . LEU A 1 93 ? 4.560 0.476 -12.988 1.00 91.38 93 LEU A O 1
ATOM 768 N N . GLY A 1 94 ? 6.321 1.657 -12.239 1.00 91.81 94 GLY A N 1
ATOM 769 C CA . GLY A 1 94 ? 7.086 1.636 -13.479 1.00 91.81 94 GLY A CA 1
ATOM 770 C C . GLY A 1 94 ? 7.442 0.216 -13.905 1.00 91.81 94 GLY A C 1
ATOM 771 O O . GLY A 1 94 ? 7.172 -0.161 -15.040 1.00 91.81 94 GLY A O 1
ATOM 772 N N . TYR A 1 95 ? 7.956 -0.583 -12.968 1.00 90.81 95 TYR A N 1
ATOM 773 C CA . TYR A 1 95 ? 8.267 -1.993 -13.186 1.00 90.81 95 TYR A CA 1
ATOM 774 C C . TYR A 1 95 ? 7.019 -2.780 -13.610 1.00 90.81 95 TYR A C 1
ATOM 776 O O . TYR A 1 95 ? 6.963 -3.335 -14.699 1.00 90.81 95 TYR A O 1
ATOM 784 N N . HIS A 1 96 ? 5.952 -2.764 -12.809 1.00 89.44 96 HIS A N 1
ATOM 785 C CA . HIS A 1 96 ? 4.771 -3.573 -13.128 1.00 89.44 96 HIS A CA 1
ATOM 786 C C . HIS A 1 96 ? 3.992 -3.118 -14.363 1.00 89.44 96 HIS A C 1
ATOM 788 O O . HIS A 1 96 ? 3.231 -3.912 -14.908 1.00 89.44 96 HIS A O 1
ATOM 794 N N . LYS A 1 97 ? 4.132 -1.859 -14.783 1.00 88.50 97 LYS A N 1
ATOM 795 C CA . LYS A 1 97 ? 3.389 -1.323 -15.926 1.00 88.50 97 LYS A CA 1
ATOM 796 C C . LYS A 1 97 ? 4.161 -1.390 -17.241 1.00 88.50 97 LYS A C 1
ATOM 798 O O . LYS A 1 97 ? 3.527 -1.514 -18.282 1.00 88.50 97 LYS A O 1
ATOM 803 N N . TYR A 1 98 ? 5.484 -1.241 -17.205 1.00 90.94 98 TYR A N 1
ATOM 804 C CA . TYR A 1 98 ? 6.278 -1.026 -18.414 1.00 90.94 98 TYR A CA 1
ATOM 805 C C . TYR A 1 98 ? 7.398 -2.045 -18.619 1.00 90.94 98 TYR A C 1
ATOM 807 O O . TYR A 1 98 ? 8.066 -1.944 -19.640 1.00 90.94 98 TYR A O 1
ATOM 815 N N . THR A 1 99 ? 7.625 -3.006 -17.712 1.00 87.88 99 THR A N 1
ATOM 816 C CA . THR A 1 99 ? 8.683 -4.017 -17.910 1.00 87.88 99 THR A CA 1
ATOM 817 C C . THR A 1 99 ? 8.547 -4.718 -19.260 1.00 87.88 99 THR A C 1
ATOM 819 O O . THR A 1 99 ? 9.521 -4.725 -20.003 1.00 87.88 99 THR A O 1
ATOM 822 N N . ASP A 1 100 ? 7.355 -5.196 -19.621 1.00 85.75 100 ASP A N 1
ATOM 823 C CA . ASP A 1 100 ? 7.148 -5.893 -20.899 1.00 85.75 100 ASP A CA 1
ATOM 824 C C . ASP A 1 100 ? 7.445 -4.972 -22.093 1.00 85.75 100 ASP A C 1
ATOM 826 O O . ASP A 1 100 ? 8.209 -5.328 -22.979 1.00 85.75 100 ASP A O 1
ATOM 830 N N . PHE A 1 101 ? 6.979 -3.718 -22.045 1.00 86.44 101 PHE A N 1
ATOM 831 C CA . PHE A 1 101 ? 7.296 -2.716 -23.069 1.00 86.44 101 PHE A CA 1
ATOM 832 C C . PHE A 1 101 ? 8.806 -2.448 -23.200 1.00 86.44 101 PHE A C 1
ATOM 834 O O . PHE A 1 101 ? 9.320 -2.306 -24.306 1.00 86.44 101 PHE A O 1
ATOM 841 N N . PHE A 1 102 ? 9.534 -2.352 -22.084 1.00 86.62 102 PHE A N 1
ATOM 842 C CA . PHE A 1 102 ? 10.982 -2.138 -22.117 1.00 86.62 102 PHE A CA 1
ATOM 843 C C . PHE A 1 102 ? 11.739 -3.363 -22.638 1.00 86.62 102 PHE A C 1
ATOM 845 O O . PHE A 1 102 ? 12.752 -3.190 -23.316 1.00 86.62 102 PHE A O 1
ATOM 852 N N . LEU A 1 103 ? 11.263 -4.572 -22.331 1.00 86.44 103 LEU A N 1
ATOM 853 C CA . LEU A 1 103 ? 11.825 -5.817 -22.853 1.00 86.44 103 LEU A CA 1
ATOM 854 C C . LEU A 1 103 ? 11.596 -5.931 -24.361 1.00 86.44 103 LEU A C 1
ATOM 856 O O . LEU A 1 103 ? 12.549 -6.212 -25.081 1.00 86.44 103 LEU A O 1
ATOM 860 N N . ASP A 1 104 ? 10.394 -5.613 -24.842 1.00 85.75 104 ASP A N 1
ATOM 861 C CA . ASP A 1 104 ? 10.070 -5.602 -26.271 1.00 85.75 104 ASP A CA 1
ATOM 862 C C . ASP A 1 104 ? 10.979 -4.629 -27.041 1.00 85.75 104 ASP A C 1
ATOM 864 O O . ASP A 1 104 ? 11.622 -5.007 -28.017 1.00 85.75 104 ASP A O 1
ATOM 868 N N . VAL A 1 105 ? 11.135 -3.394 -26.547 1.00 87.38 105 VAL A N 1
ATOM 869 C CA . VAL A 1 105 ? 12.030 -2.396 -27.163 1.00 87.38 105 VAL A CA 1
ATOM 870 C C . VAL A 1 105 ? 13.492 -2.857 -27.162 1.00 87.38 105 VAL A C 1
ATOM 872 O O . VAL A 1 105 ? 14.222 -2.601 -28.119 1.00 87.38 105 VAL A O 1
ATOM 875 N N . ALA A 1 106 ? 13.948 -3.517 -26.096 1.00 86.88 106 ALA A N 1
ATOM 876 C CA . ALA A 1 106 ? 15.310 -4.036 -26.025 1.00 86.88 106 ALA A CA 1
ATOM 877 C C . ALA A 1 106 ? 15.530 -5.200 -27.004 1.00 86.88 106 ALA A C 1
ATOM 879 O O . ALA A 1 106 ? 16.570 -5.242 -27.659 1.00 86.88 106 ALA A O 1
ATOM 880 N N . ASN A 1 107 ? 14.554 -6.102 -27.128 1.00 87.44 107 ASN A N 1
ATOM 881 C CA . ASN A 1 107 ? 14.580 -7.216 -28.071 1.00 87.44 107 ASN A CA 1
ATOM 882 C C . ASN A 1 107 ? 14.642 -6.724 -29.522 1.00 87.44 107 ASN A C 1
ATOM 884 O O . ASN A 1 107 ? 15.506 -7.175 -30.273 1.00 87.44 107 ASN A O 1
ATOM 888 N N . ASP A 1 108 ? 13.816 -5.736 -29.875 1.00 86.50 108 ASP A N 1
ATOM 889 C CA . ASP A 1 108 ? 13.768 -5.146 -31.219 1.00 86.50 108 ASP A CA 1
ATOM 890 C C . ASP A 1 108 ? 15.056 -4.391 -31.591 1.00 86.50 108 ASP A C 1
ATOM 892 O O . ASP A 1 108 ? 15.494 -4.419 -32.739 1.00 86.50 108 ASP A O 1
ATOM 896 N N . LEU A 1 109 ? 15.680 -3.694 -30.634 1.00 87.25 109 LEU A N 1
ATOM 897 C CA . LEU A 1 109 ? 16.902 -2.916 -30.886 1.00 87.25 109 LEU A CA 1
ATOM 898 C C . LEU A 1 109 ? 18.171 -3.771 -30.927 1.00 87.25 109 LEU A C 1
ATOM 900 O O . LEU A 1 109 ? 19.141 -3.390 -31.583 1.00 87.25 109 LEU A O 1
ATOM 904 N N . LEU A 1 110 ? 18.194 -4.873 -30.178 1.00 87.31 110 LEU A N 1
ATOM 905 C CA . LEU A 1 110 ? 19.367 -5.736 -30.031 1.00 87.31 110 LEU A CA 1
ATOM 906 C C . LEU A 1 110 ? 19.280 -7.012 -30.880 1.00 87.31 110 LEU A C 1
ATOM 908 O O . LEU A 1 110 ? 20.230 -7.793 -30.872 1.00 87.31 110 LEU A O 1
ATOM 912 N N . AS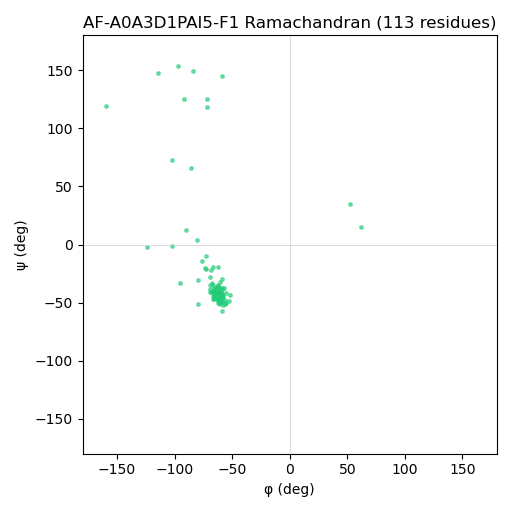P A 1 111 ? 18.175 -7.207 -31.611 1.00 74.56 111 ASP A N 1
ATOM 913 C CA . ASP A 1 111 ? 17.885 -8.402 -32.419 1.00 74.56 111 ASP A CA 1
ATOM 914 C C . ASP A 1 111 ? 18.037 -9.700 -31.589 1.00 74.56 111 ASP A C 1
ATOM 916 O O . ASP A 1 111 ? 18.509 -10.745 -32.043 1.00 74.56 111 ASP A O 1
ATOM 920 N N . THR A 1 112 ? 17.677 -9.607 -30.305 1.00 74.38 112 THR A N 1
ATOM 921 C CA . THR A 1 112 ? 17.770 -10.686 -29.311 1.00 74.38 112 THR A CA 1
ATOM 922 C C . THR A 1 112 ? 16.384 -11.113 -28.852 1.00 74.38 112 THR A C 1
ATOM 924 O O . THR A 1 112 ? 15.486 -10.291 -28.737 1.00 74.38 112 THR A O 1
ATOM 927 N N . SER A 1 113 ? 16.216 -12.397 -28.530 1.00 67.06 113 SER A N 1
ATOM 928 C CA . SER A 1 113 ? 14.977 -12.947 -27.970 1.00 67.06 113 SER A CA 1
ATOM 929 C C . SER A 1 113 ? 15.106 -13.157 -26.455 1.00 67.06 113 SER A C 1
ATOM 931 O O . SER A 1 113 ? 15.263 -14.294 -25.994 1.00 67.06 113 SER A O 1
ATOM 933 N N . PHE A 1 114 ? 15.104 -12.086 -25.660 1.00 62.69 114 PHE A N 1
ATOM 934 C CA . PHE A 1 114 ? 14.909 -12.241 -24.218 1.00 62.69 114 PHE A CA 1
ATOM 935 C C . PHE A 1 114 ? 13.434 -12.606 -23.972 1.00 62.69 114 PHE A C 1
ATOM 937 O O . PHE A 1 114 ? 12.548 -11.855 -24.373 1.00 62.69 114 PHE A O 1
ATOM 944 N N . ASN A 1 115 ? 13.195 -13.790 -23.387 1.00 56.44 115 ASN A N 1
ATOM 945 C CA . ASN A 1 115 ? 11.863 -14.287 -23.000 1.00 56.44 115 ASN A CA 1
ATOM 946 C C . ASN A 1 115 ? 11.322 -13.577 -21.760 1.00 56.44 115 ASN A C 1
ATOM 948 O O . ASN A 1 115 ? 12.110 -13.422 -20.796 1.00 56.44 115 ASN A O 1
#

Mean predicted aligned error: 5.96 Å

Radius of gyration: 20.16 Å; Cα contacts (8 Å, |Δi|>4): 46; chains: 1; bounding box: 45×34×50 Å

Secondary structure (DSSP, 8-state):
--TTSHHHHHHHHHHHHHHHHHHHTT-HHHHHHHHHHHHHHHHHTT-HHHHHHHHHHHHHHHHHHHHHT-TTS-HHHHHHHHHHHHHHHHHHHHHHHHHHHHHHHHHHHHT----

pLDDT: mean 91.35, std 6.78, range [56.44, 97.69]